Protein AF-A0A9N9PI71-F1 (afdb_monomer_lite)

Radius of gyration: 15.28 Å; chains: 1; bounding box: 36×16×44 Å

Structure (mmCIF, N/CA/C/O backbone):
data_AF-A0A9N9PI71-F1
#
_entry.id   AF-A0A9N9PI71-F1
#
loop_
_atom_site.group_PDB
_atom_site.id
_atom_site.type_symbol
_atom_site.label_atom_id
_atom_site.label_alt_id
_atom_site.label_comp_id
_atom_site.label_asym_id
_atom_site.label_entity_id
_atom_site.label_seq_id
_atom_site.pdbx_PDB_ins_code
_atom_site.Cartn_x
_atom_site.Cartn_y
_atom_site.Cartn_z
_atom_site.occupancy
_atom_site.B_iso_or_equiv
_atom_site.auth_seq_id
_atom_site.auth_comp_id
_atom_site.auth_asym_id
_atom_site.auth_atom_id
_atom_site.pdbx_PDB_model_num
ATOM 1 N N . MET A 1 1 ? 9.418 -6.566 18.093 1.00 56.25 1 MET A N 1
ATOM 2 C CA . MET A 1 1 ? 8.848 -6.489 16.729 1.00 56.25 1 MET A CA 1
ATOM 3 C C . MET A 1 1 ? 8.311 -5.086 16.528 1.00 56.25 1 MET A C 1
ATOM 5 O O . MET A 1 1 ? 7.470 -4.675 17.316 1.00 56.25 1 MET A O 1
ATOM 9 N N . GLN A 1 2 ? 8.833 -4.343 15.555 1.00 70.12 2 GLN A N 1
ATOM 10 C CA . GLN A 1 2 ? 8.321 -3.015 15.206 1.00 70.12 2 GLN A CA 1
ATOM 11 C C . GLN A 1 2 ? 7.240 -3.176 14.130 1.00 70.12 2 GLN A C 1
ATOM 13 O O . GLN A 1 2 ? 7.433 -3.945 13.191 1.00 70.12 2 GLN A O 1
ATOM 18 N N . ILE A 1 3 ? 6.098 -2.510 14.305 1.00 80.50 3 ILE A N 1
ATOM 19 C CA . ILE A 1 3 ? 4.995 -2.519 13.335 1.00 80.50 3 ILE A CA 1
ATOM 20 C C . ILE A 1 3 ? 5.250 -1.393 12.328 1.00 80.50 3 ILE A C 1
ATOM 22 O O . ILE A 1 3 ? 5.564 -0.273 12.729 1.00 80.50 3 ILE A O 1
ATOM 26 N N . TYR A 1 4 ? 5.128 -1.709 11.039 1.00 86.94 4 TYR A N 1
ATOM 27 C CA . TYR A 1 4 ? 5.207 -0.762 9.926 1.00 86.94 4 TYR A CA 1
ATOM 28 C C . TYR A 1 4 ? 3.881 -0.762 9.160 1.00 86.94 4 TYR A C 1
ATOM 30 O O . TYR A 1 4 ? 3.149 -1.753 9.182 1.00 86.94 4 TYR A O 1
ATOM 38 N N . GLY A 1 5 ? 3.595 0.333 8.466 1.00 88.50 5 GLY A N 1
ATOM 39 C CA . GLY A 1 5 ? 2.342 0.572 7.757 1.00 88.50 5 GLY A CA 1
ATOM 40 C C . GLY A 1 5 ? 1.471 1.609 8.459 1.00 88.50 5 GLY A C 1
ATOM 41 O O . GLY A 1 5 ? 1.964 2.441 9.220 1.00 88.50 5 GLY A O 1
ATOM 42 N N . LEU A 1 6 ? 0.173 1.571 8.170 1.00 91.31 6 LEU A N 1
ATOM 43 C CA . LEU A 1 6 ? -0.812 2.459 8.776 1.00 91.31 6 LEU A CA 1
ATOM 44 C C . LEU A 1 6 ? -1.303 1.865 10.097 1.00 91.31 6 LEU A C 1
ATOM 46 O O . LEU A 1 6 ? -1.709 0.702 10.142 1.00 91.31 6 LEU A O 1
ATOM 50 N N . VAL A 1 7 ? -1.278 2.653 11.166 1.00 92.75 7 VAL A N 1
ATOM 51 C CA . VAL A 1 7 ? -1.712 2.236 12.504 1.00 92.75 7 VAL A CA 1
ATOM 52 C C . VAL A 1 7 ? -2.578 3.304 13.154 1.00 92.75 7 VAL A C 1
ATOM 54 O O . VAL A 1 7 ? -2.431 4.481 12.862 1.00 92.75 7 VAL A O 1
ATOM 57 N N . PHE A 1 8 ? -3.458 2.915 14.066 1.00 91.50 8 PHE A N 1
ATOM 58 C CA . PHE A 1 8 ? -4.147 3.835 14.970 1.00 91.50 8 PHE A CA 1
ATOM 59 C C . PHE A 1 8 ? -3.909 3.417 16.419 1.00 91.50 8 PHE A C 1
ATOM 61 O O . PHE A 1 8 ? -3.634 2.246 16.711 1.00 91.50 8 PHE A O 1
ATOM 68 N N . ILE A 1 9 ? -4.009 4.367 17.345 1.00 87.62 9 ILE A N 1
ATOM 69 C CA . ILE A 1 9 ? -3.770 4.109 18.764 1.00 87.62 9 ILE A CA 1
ATOM 70 C C . ILE A 1 9 ? -5.100 3.896 19.480 1.00 87.62 9 ILE A C 1
ATOM 72 O O . ILE A 1 9 ? -5.857 4.835 19.687 1.00 87.62 9 ILE A O 1
ATOM 76 N N . ALA A 1 10 ? -5.350 2.667 19.937 1.00 86.56 10 ALA A N 1
ATOM 77 C CA . ALA A 1 10 ? -6.497 2.354 20.788 1.00 86.56 10 ALA A CA 1
ATOM 78 C C . ALA A 1 10 ? -6.008 1.813 22.128 1.00 86.56 10 ALA A C 1
ATOM 80 O O . ALA A 1 10 ? -5.220 0.866 22.175 1.00 86.56 10 ALA A O 1
ATOM 81 N N . LYS A 1 11 ? -6.477 2.401 23.238 1.00 87.19 11 LYS A N 1
ATOM 82 C CA . LYS A 1 11 ? -6.084 2.003 24.607 1.00 87.19 11 LYS A CA 1
ATOM 83 C C . LYS A 1 11 ? -4.557 1.942 24.794 1.00 87.19 11 LYS A C 1
ATOM 85 O O . LYS A 1 11 ? -4.037 1.011 25.408 1.00 87.19 11 LYS A O 1
ATOM 90 N N . ASN A 1 12 ? -3.849 2.931 24.242 1.00 84.75 12 ASN A N 1
ATOM 91 C CA . ASN A 1 12 ? -2.387 3.039 24.278 1.00 84.75 12 ASN A CA 1
ATOM 92 C C . ASN A 1 12 ? -1.645 1.872 23.593 1.00 84.75 12 ASN A C 1
ATOM 94 O O . ASN A 1 12 ? -0.509 1.552 23.947 1.00 84.75 12 ASN A O 1
ATOM 98 N N . ARG A 1 13 ? -2.294 1.207 22.629 1.00 87.31 13 ARG A N 1
ATOM 99 C CA . ARG A 1 13 ? -1.699 0.150 21.806 1.00 87.31 13 ARG A CA 1
ATOM 100 C C . ARG A 1 13 ? -1.842 0.486 20.321 1.00 87.31 13 ARG A C 1
ATOM 102 O O . ARG A 1 13 ? -2.917 0.936 19.923 1.00 87.31 13 ARG A O 1
ATOM 109 N N . PRO A 1 14 ? -0.801 0.246 19.507 1.00 88.44 14 PRO A N 1
ATOM 110 C CA . PRO A 1 14 ? -0.898 0.377 18.062 1.00 88.44 14 PRO A CA 1
ATOM 111 C C . PRO A 1 14 ? -1.733 -0.771 17.489 1.00 88.44 14 PRO A C 1
ATOM 113 O O . PRO A 1 14 ? -1.477 -1.941 17.780 1.00 88.44 14 PRO A O 1
ATOM 116 N N . ASN A 1 15 ? -2.719 -0.429 16.668 1.00 90.25 15 ASN A N 1
ATOM 117 C CA . ASN A 1 15 ? -3.560 -1.371 15.939 1.00 90.25 15 ASN A CA 1
ATOM 118 C C . ASN A 1 15 ? -3.395 -1.104 14.439 1.00 90.25 15 ASN A C 1
ATOM 120 O O . ASN A 1 15 ? -3.426 0.058 14.037 1.00 90.25 15 ASN A O 1
ATOM 124 N N . PRO A 1 16 ? -3.199 -2.137 13.606 1.00 90.75 16 PRO A N 1
ATOM 125 C CA . PRO A 1 16 ? -3.032 -1.950 12.171 1.00 90.75 16 PRO A CA 1
ATOM 126 C C . PRO A 1 16 ? -4.336 -1.473 11.523 1.00 90.75 16 PRO A C 1
ATOM 128 O O . PRO A 1 16 ? -5.411 -1.993 11.820 1.00 90.75 16 PRO A O 1
ATOM 131 N N . VAL A 1 17 ? -4.225 -0.518 10.601 1.00 91.75 17 VAL A N 1
ATOM 132 C CA . VAL A 1 17 ? -5.324 -0.093 9.730 1.00 91.75 17 VAL A CA 1
ATOM 133 C C . VAL A 1 17 ? -5.312 -0.984 8.483 1.00 91.75 17 VAL A C 1
ATOM 135 O O . VAL A 1 17 ? -4.295 -1.030 7.782 1.00 91.75 17 VAL A O 1
ATOM 138 N N . PRO A 1 18 ? -6.404 -1.708 8.178 1.00 91.38 18 PRO A N 1
ATOM 139 C CA . PRO A 1 18 ? -6.453 -2.579 7.014 1.00 91.38 18 PRO A CA 1
ATOM 140 C C . PRO A 1 18 ? -6.425 -1.759 5.720 1.00 91.38 18 PRO A C 1
ATOM 142 O O . PRO A 1 18 ? -7.231 -0.850 5.511 1.00 91.38 18 PRO A O 1
ATOM 145 N N . LEU A 1 19 ? -5.502 -2.112 4.827 1.00 92.62 19 LEU A N 1
ATOM 146 C CA . LEU A 1 19 ? -5.457 -1.560 3.477 1.00 92.62 19 LEU A CA 1
ATOM 147 C C . LEU A 1 19 ? -6.602 -2.149 2.650 1.00 92.62 19 LEU A C 1
ATOM 149 O O . LEU A 1 19 ? -6.893 -3.341 2.725 1.00 92.62 19 LEU A O 1
ATOM 153 N N . GLN A 1 20 ? -7.242 -1.304 1.849 1.00 95.00 20 GLN A N 1
ATOM 154 C CA . GLN A 1 20 ? -8.281 -1.721 0.907 1.00 95.00 20 GLN A CA 1
ATOM 155 C C . GLN A 1 20 ? -7.676 -2.309 -0.363 1.00 95.00 20 GLN A C 1
ATOM 157 O O . GLN A 1 20 ? -8.266 -3.196 -0.973 1.00 95.00 20 GLN A O 1
ATOM 162 N N . ASN A 1 21 ? -6.512 -1.798 -0.764 1.00 96.31 21 ASN A N 1
ATOM 163 C CA . ASN A 1 21 ? -5.780 -2.286 -1.917 1.00 96.31 21 ASN A CA 1
ATOM 164 C C . ASN A 1 21 ? -4.284 -2.002 -1.772 1.00 96.31 21 ASN A C 1
ATOM 166 O O . ASN A 1 21 ? -3.882 -1.021 -1.137 1.00 96.31 21 ASN A O 1
ATOM 170 N N . VAL A 1 22 ? -3.479 -2.843 -2.409 1.00 93.19 22 VAL A N 1
ATOM 171 C CA . VAL A 1 22 ? -2.047 -2.631 -2.605 1.00 93.19 22 VAL A CA 1
ATOM 172 C C . VAL A 1 22 ? -1.739 -2.956 -4.056 1.00 93.19 22 VAL A C 1
ATOM 174 O O . VAL A 1 22 ? -2.019 -4.063 -4.510 1.00 93.19 22 VAL A O 1
ATOM 177 N N . SER A 1 23 ? -1.152 -2.006 -4.775 1.00 95.81 23 SER A N 1
ATOM 178 C CA . SER A 1 23 ? -0.635 -2.230 -6.121 1.00 95.81 23 SER A CA 1
ATOM 179 C C . SER A 1 23 ? 0.830 -1.837 -6.194 1.00 95.81 23 SER A C 1
ATOM 181 O O . SER A 1 23 ? 1.280 -0.900 -5.531 1.00 95.81 23 SER A O 1
ATOM 183 N N . VAL A 1 24 ? 1.570 -2.577 -7.009 1.00 93.00 24 VAL A N 1
ATOM 184 C CA . VAL A 1 24 ? 2.973 -2.312 -7.300 1.00 93.00 24 VAL A CA 1
ATOM 185 C C . VAL A 1 24 ? 3.106 -2.235 -8.806 1.00 93.00 24 VAL A C 1
ATOM 187 O O . VAL A 1 24 ? 2.696 -3.155 -9.512 1.00 93.00 24 VAL A O 1
ATOM 190 N N . GLU A 1 25 ? 3.667 -1.135 -9.276 1.00 96.00 25 GLU A N 1
ATOM 191 C CA . GLU A 1 25 ? 4.099 -0.971 -10.653 1.00 96.00 25 GLU A CA 1
ATOM 192 C C . GLU A 1 25 ? 5.624 -0.988 -10.665 1.00 96.00 25 GLU A C 1
ATOM 194 O O . GLU A 1 25 ? 6.259 -0.293 -9.873 1.00 96.00 25 GLU A O 1
ATOM 199 N N . ALA A 1 26 ? 6.205 -1.818 -11.526 1.00 92.81 26 ALA A N 1
ATOM 200 C CA . ALA A 1 26 ? 7.645 -1.918 -11.691 1.00 92.81 26 ALA A CA 1
ATOM 201 C C . ALA A 1 26 ? 7.980 -1.802 -13.177 1.00 92.81 26 ALA A C 1
ATOM 203 O O . ALA A 1 26 ? 7.624 -2.682 -13.963 1.00 92.81 26 ALA A O 1
ATOM 204 N N . ASN A 1 27 ? 8.665 -0.724 -13.547 1.00 94.88 27 ASN A N 1
ATOM 205 C CA . ASN A 1 27 ? 9.193 -0.519 -14.888 1.00 94.88 27 ASN A CA 1
ATOM 206 C C . ASN A 1 27 ? 10.680 -0.856 -14.891 1.00 94.88 27 ASN A C 1
ATOM 208 O O . ASN A 1 27 ? 11.480 -0.207 -14.219 1.00 94.88 27 ASN A O 1
ATOM 212 N N . ILE A 1 28 ? 11.043 -1.892 -15.645 1.00 93.06 28 ILE A N 1
ATOM 213 C CA . ILE A 1 28 ? 12.428 -2.338 -15.797 1.00 93.06 28 ILE A CA 1
ATOM 214 C C . ILE A 1 28 ? 12.916 -1.903 -17.177 1.00 93.06 28 ILE A C 1
ATOM 216 O O . ILE A 1 28 ? 12.376 -2.346 -18.191 1.00 93.06 28 ILE A O 1
ATOM 220 N N . VAL A 1 29 ? 13.939 -1.051 -17.208 1.00 94.12 29 VAL A N 1
ATOM 221 C CA . VAL A 1 29 ? 14.594 -0.579 -18.435 1.00 94.12 29 VAL A CA 1
ATOM 222 C C . VAL A 1 29 ? 16.090 -0.848 -18.309 1.00 94.12 29 V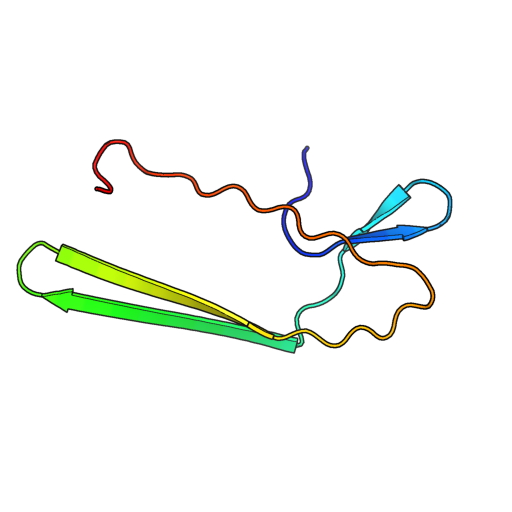AL A C 1
ATOM 224 O O . VAL A 1 29 ? 16.754 -0.292 -17.436 1.00 94.12 29 VAL A O 1
ATOM 227 N N . ASP A 1 30 ? 16.614 -1.727 -19.167 1.00 93.56 30 ASP A N 1
ATOM 228 C CA . ASP A 1 30 ? 17.980 -2.262 -19.112 1.00 93.56 30 ASP A CA 1
ATOM 229 C C . ASP A 1 30 ? 18.358 -2.806 -17.722 1.00 93.56 30 ASP A C 1
ATOM 231 O O . ASP A 1 30 ? 18.008 -3.934 -17.375 1.00 93.56 30 ASP A O 1
ATOM 235 N N . MET A 1 31 ? 19.078 -2.007 -16.929 1.00 89.75 31 MET A N 1
ATOM 236 C CA . MET A 1 31 ? 19.560 -2.352 -15.586 1.00 89.75 31 MET A CA 1
ATOM 23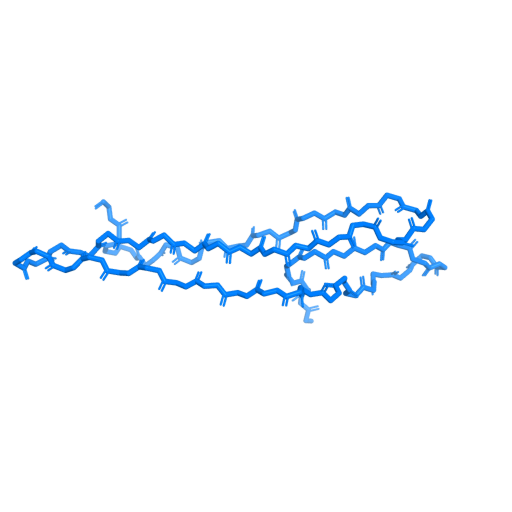7 C C . MET A 1 31 ? 18.905 -1.520 -14.472 1.00 89.75 31 MET A C 1
ATOM 239 O O . MET A 1 31 ? 19.316 -1.622 -13.319 1.00 89.75 31 MET A O 1
ATOM 243 N N . ILE A 1 32 ? 17.903 -0.696 -14.795 1.00 87.69 32 ILE A N 1
ATOM 244 C CA . ILE A 1 32 ? 17.207 0.178 -13.844 1.00 87.69 32 ILE A CA 1
ATOM 245 C C . ILE A 1 32 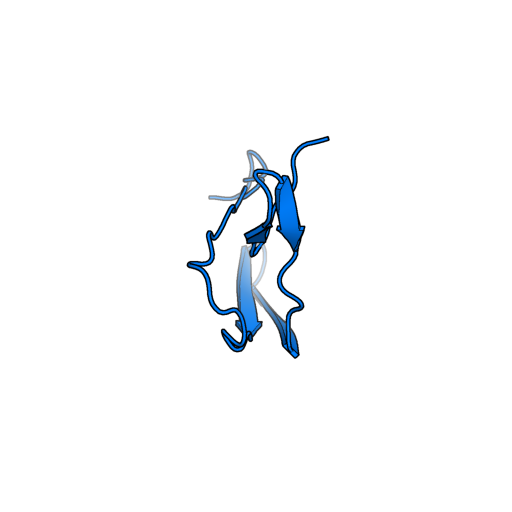? 15.793 -0.352 -13.610 1.00 87.69 32 ILE A C 1
ATOM 247 O O . ILE A 1 32 ? 15.080 -0.676 -14.559 1.00 87.69 32 ILE A O 1
ATOM 251 N N . ALA A 1 33 ? 15.384 -0.405 -12.342 1.00 89.19 33 ALA A N 1
ATOM 252 C CA . ALA A 1 33 ? 14.017 -0.703 -11.940 1.00 89.19 33 ALA A CA 1
ATOM 253 C C . ALA A 1 33 ? 13.400 0.521 -11.252 1.00 89.19 33 ALA A C 1
ATOM 255 O O . ALA A 1 33 ? 13.762 0.861 -10.126 1.00 89.19 33 ALA A O 1
ATOM 256 N N . GLU A 1 34 ? 12.444 1.163 -11.913 1.00 91.31 34 GLU A N 1
ATOM 257 C CA . GLU A 1 34 ? 11.571 2.153 -11.290 1.00 91.31 34 GLU A CA 1
ATOM 258 C C . GLU A 1 34 ? 10.402 1.414 -10.640 1.00 91.31 34 GLU A C 1
ATOM 260 O O . GLU A 1 34 ? 9.704 0.647 -11.300 1.00 91.31 34 GLU A O 1
ATOM 265 N N . THR A 1 35 ? 10.197 1.609 -9.338 1.00 89.00 35 THR A N 1
ATOM 266 C CA . THR A 1 35 ? 9.111 0.946 -8.606 1.00 89.00 35 THR A CA 1
ATOM 267 C C . THR A 1 35 ? 8.208 1.973 -7.943 1.00 89.00 35 THR A C 1
ATOM 269 O O . THR A 1 35 ? 8.656 2.758 -7.110 1.00 89.00 35 THR A O 1
ATOM 272 N N . THR A 1 36 ? 6.917 1.905 -8.255 1.00 92.12 36 THR A N 1
ATOM 273 C CA . THR A 1 36 ? 5.867 2.688 -7.605 1.00 92.12 36 THR A CA 1
ATOM 274 C C . THR A 1 36 ? 4.979 1.760 -6.784 1.00 92.12 36 THR A C 1
ATOM 276 O O . THR A 1 36 ? 4.373 0.828 -7.309 1.00 92.12 36 THR A O 1
ATOM 279 N N . VAL A 1 37 ? 4.883 2.017 -5.477 1.00 90.44 37 VAL A N 1
ATOM 280 C CA . VAL A 1 37 ? 3.978 1.294 -4.573 1.00 90.44 37 VAL A CA 1
ATOM 281 C C . VAL A 1 37 ? 2.810 2.203 -4.208 1.00 90.44 37 VAL A C 1
ATOM 283 O O . VAL A 1 37 ? 3.006 3.268 -3.623 1.00 90.44 37 VAL A O 1
ATOM 286 N N . CYS A 1 38 ? 1.587 1.768 -4.507 1.00 93.06 38 CYS A N 1
ATOM 287 C CA . CYS A 1 38 ? 0.364 2.470 -4.129 1.00 93.06 38 CYS A CA 1
ATOM 288 C C . CYS A 1 38 ? -0.418 1.652 -3.100 1.00 93.06 38 CYS A C 1
ATOM 290 O O . CYS A 1 38 ? -0.759 0.490 -3.324 1.00 93.06 38 CYS A O 1
ATOM 292 N N . GLN A 1 39 ? -0.733 2.277 -1.968 1.00 91.94 39 GLN A N 1
ATOM 293 C CA . GLN A 1 39 ? -1.510 1.674 -0.888 1.00 91.94 39 GLN A CA 1
ATOM 294 C C . GLN A 1 39 ? -2.778 2.492 -0.675 1.00 91.94 39 GLN A C 1
ATOM 296 O O . GLN A 1 39 ? -2.725 3.670 -0.321 1.00 91.94 39 GLN A O 1
ATOM 301 N N . THR A 1 40 ? -3.929 1.869 -0.905 1.00 94.31 40 THR A N 1
ATOM 302 C CA . THR A 1 40 ? -5.232 2.509 -0.729 1.00 94.31 40 THR A CA 1
ATOM 303 C C . THR A 1 40 ? -5.791 2.146 0.634 1.00 94.31 40 THR A C 1
ATOM 305 O O . THR A 1 40 ? -5.867 0.971 0.992 1.00 94.31 40 THR A O 1
ATOM 308 N N . TYR A 1 41 ? -6.232 3.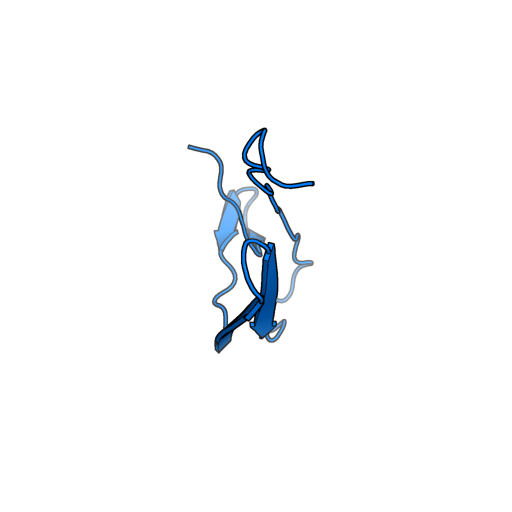151 1.383 1.00 93.00 41 TYR A N 1
ATOM 309 C CA . TYR A 1 41 ? -6.914 2.968 2.656 1.00 93.00 41 TYR A CA 1
ATOM 310 C C . TYR A 1 41 ? -8.087 3.941 2.767 1.00 93.00 41 TYR A C 1
ATOM 312 O O . TYR A 1 41 ? -8.140 4.965 2.083 1.00 93.00 41 TYR A O 1
ATOM 320 N N . LYS A 1 42 ? -9.009 3.636 3.678 1.00 90.69 42 LYS A N 1
ATOM 321 C CA . LYS A 1 42 ? -10.065 4.555 4.094 1.00 90.69 42 LYS A CA 1
ATOM 322 C C . LYS A 1 42 ? -9.972 4.719 5.600 1.00 90.69 42 LYS A C 1
ATOM 324 O O . LYS A 1 42 ? -10.062 3.724 6.314 1.00 90.69 42 LYS A O 1
ATOM 329 N N . ASN A 1 43 ? -9.811 5.952 6.078 1.00 88.75 43 ASN A N 1
ATOM 330 C CA . ASN A 1 43 ? -9.897 6.202 7.511 1.00 88.75 43 ASN A CA 1
ATOM 331 C C . ASN A 1 43 ? -11.357 6.040 7.959 1.00 88.75 43 ASN A C 1
ATOM 333 O O . ASN A 1 43 ? -12.202 6.887 7.667 1.00 88.75 43 ASN A O 1
ATOM 337 N N . VAL A 1 44 ? -11.651 4.913 8.599 1.00 87.94 44 VAL A N 1
ATOM 338 C CA . VAL A 1 44 ? -12.939 4.624 9.248 1.00 87.94 44 VAL A CA 1
ATOM 339 C C . VAL A 1 44 ? -12.820 4.646 10.772 1.00 87.94 44 VAL A C 1
ATOM 341 O O . VAL A 1 44 ? -13.817 4.446 11.466 1.00 87.94 44 VAL A O 1
ATOM 344 N N . GLU A 1 45 ? -11.610 4.886 11.279 1.00 85.56 45 GLU A N 1
ATOM 345 C CA . GLU A 1 45 ? -11.322 4.951 12.701 1.00 85.56 45 GLU A CA 1
ATOM 346 C C . GLU A 1 45 ? -11.785 6.292 13.273 1.00 85.56 45 GLU A C 1
ATOM 348 O O . GLU A 1 45 ? -11.859 7.309 12.580 1.00 85.56 45 GLU A O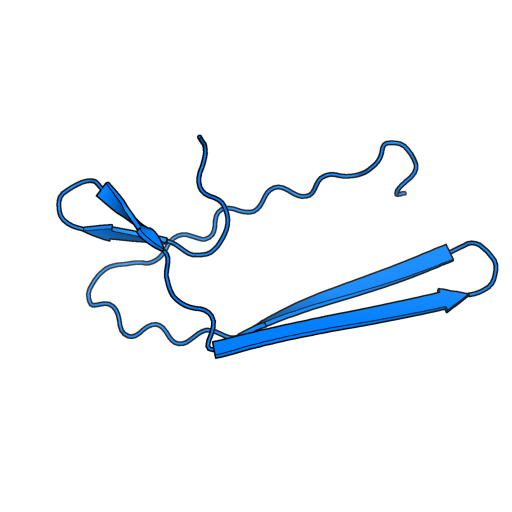 1
ATOM 353 N N . LYS A 1 46 ? -12.121 6.292 14.565 1.00 85.50 46 LYS A N 1
ATOM 354 C CA . LYS A 1 46 ? -12.497 7.524 15.277 1.00 85.50 46 LYS A CA 1
ATOM 355 C C . LYS A 1 46 ? -11.283 8.378 15.632 1.00 85.50 46 LYS A C 1
ATOM 357 O O . LYS A 1 46 ? -11.409 9.591 15.765 1.00 85.50 46 LYS A O 1
ATOM 362 N N . ASP A 1 47 ? -10.143 7.720 15.796 1.00 85.00 47 ASP A N 1
ATOM 363 C CA . ASP A 1 47 ? -8.891 8.315 16.232 1.00 85.00 47 ASP A CA 1
ATOM 364 C C . ASP A 1 47 ? -7.967 8.576 15.034 1.00 85.00 47 ASP A C 1
ATOM 366 O O . ASP A 1 47 ? -8.150 8.036 13.939 1.00 85.00 47 ASP A O 1
ATOM 370 N N . ALA A 1 48 ? -6.963 9.431 15.236 1.00 88.56 48 ALA A N 1
ATOM 371 C CA . ALA A 1 48 ? -5.961 9.705 14.216 1.00 88.56 48 ALA A CA 1
ATOM 372 C C . ALA A 1 48 ? -5.158 8.440 13.873 1.00 88.56 48 ALA A C 1
ATOM 374 O O . ALA A 1 48 ? -4.833 7.629 14.744 1.00 88.56 48 ALA A O 1
ATOM 375 N N . ILE A 1 49 ? -4.816 8.308 12.592 1.00 92.00 49 ILE A N 1
ATOM 376 C CA . ILE A 1 49 ? -3.937 7.252 12.096 1.00 92.00 49 ILE A CA 1
ATOM 377 C C . ILE A 1 49 ? -2.521 7.800 11.897 1.00 92.00 49 ILE A C 1
ATOM 379 O O . ILE A 1 49 ? -2.332 8.961 11.533 1.00 92.00 49 ILE A O 1
ATOM 383 N N . GLU A 1 50 ? -1.530 6.942 12.077 1.00 91.38 50 GLU A N 1
ATOM 384 C CA . GLU A 1 50 ? -0.115 7.201 11.854 1.00 91.38 50 GLU A CA 1
ATOM 385 C C . GLU A 1 50 ? 0.405 6.294 10.741 1.00 91.38 50 GLU A C 1
ATOM 387 O O . GLU A 1 50 ? 0.024 5.127 10.636 1.00 91.38 50 GLU A O 1
ATOM 392 N N . ALA A 1 51 ? 1.299 6.828 9.913 1.00 89.81 51 ALA A N 1
ATOM 393 C CA . ALA A 1 51 ? 1.949 6.088 8.845 1.00 89.81 51 ALA A CA 1
ATOM 394 C C . ALA A 1 51 ? 3.424 5.864 9.189 1.00 89.81 51 ALA A C 1
ATOM 396 O O . ALA A 1 51 ? 4.204 6.813 9.265 1.00 89.81 51 ALA A O 1
ATOM 397 N N . ILE A 1 52 ? 3.808 4.605 9.391 1.00 89.88 52 ILE A N 1
ATOM 398 C CA . ILE A 1 52 ? 5.160 4.218 9.798 1.00 89.88 52 ILE A CA 1
ATOM 399 C C . ILE A 1 52 ? 5.810 3.451 8.649 1.00 89.88 52 ILE A C 1
ATOM 401 O O . ILE A 1 52 ? 5.642 2.238 8.522 1.00 89.88 52 ILE A O 1
ATOM 405 N N . TYR A 1 53 ? 6.577 4.147 7.814 1.00 84.88 53 TYR A N 1
ATOM 406 C CA . TYR A 1 53 ? 7.302 3.521 6.711 1.00 84.88 53 TYR A CA 1
ATOM 407 C C . TYR A 1 53 ? 8.781 3.368 7.031 1.00 84.88 53 TYR A C 1
ATOM 409 O O . TYR A 1 53 ? 9.441 4.289 7.509 1.00 84.88 53 TYR A O 1
ATOM 417 N N . LYS A 1 54 ? 9.308 2.186 6.719 1.00 82.25 54 LYS A N 1
ATOM 418 C CA . LYS A 1 54 ? 10.739 1.950 6.596 1.00 82.25 54 LYS A CA 1
ATOM 419 C C . LYS A 1 54 ? 10.990 1.549 5.157 1.00 82.25 54 LYS A C 1
ATOM 421 O O . LYS A 1 54 ? 10.511 0.505 4.730 1.00 82.25 54 LYS A O 1
ATOM 426 N N . PHE A 1 55 ? 11.735 2.373 4.437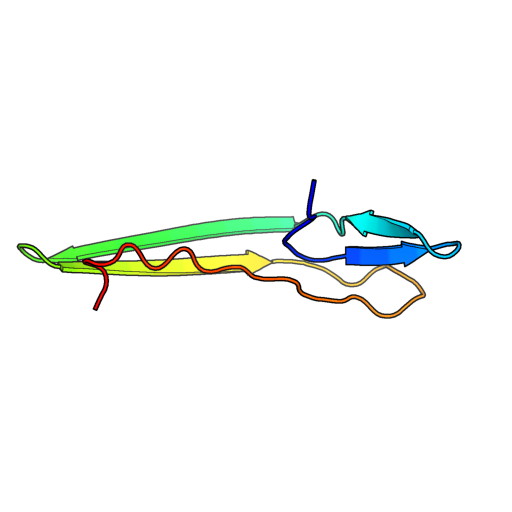 1.00 75.44 55 PHE A N 1
ATOM 427 C CA . PHE A 1 55 ? 12.238 2.022 3.119 1.00 75.44 55 PHE A CA 1
ATOM 428 C C . PHE A 1 55 ? 13.578 1.317 3.323 1.00 75.44 55 PHE A C 1
ATOM 430 O O . PHE A 1 55 ? 14.546 1.975 3.713 1.00 75.44 55 PHE A O 1
ATOM 437 N N . PRO A 1 56 ? 13.663 -0.015 3.151 1.00 65.19 56 PRO A N 1
ATOM 438 C CA . PRO A 1 56 ? 14.953 -0.658 3.021 1.00 65.19 56 PRO A CA 1
ATOM 439 C C . PRO A 1 56 ? 15.518 -0.228 1.668 1.00 65.19 56 PRO A C 1
ATOM 441 O O . PRO A 1 56 ? 15.272 -0.865 0.649 1.00 65.19 56 PRO A O 1
ATOM 444 N N . LEU A 1 57 ? 16.236 0.891 1.643 1.00 64.25 57 LEU A N 1
ATOM 445 C CA . LEU A 1 57 ? 17.154 1.152 0.547 1.00 64.25 57 LEU A CA 1
ATOM 446 C C . LEU A 1 57 ? 18.184 0.027 0.605 1.00 64.25 57 LEU A C 1
ATOM 448 O O . LEU A 1 57 ? 18.944 -0.083 1.569 1.00 64.25 57 LEU A O 1
ATOM 452 N N . HIS A 1 58 ? 18.159 -0.861 -0.386 1.00 65.69 58 HIS A N 1
ATOM 453 C CA . HIS A 1 58 ? 19.331 -1.680 -0.648 1.00 65.69 58 HIS A CA 1
ATOM 454 C C . HIS A 1 58 ? 20.485 -0.704 -0.901 1.00 65.69 58 HIS A C 1
ATOM 456 O O . HIS A 1 58 ? 20.269 0.300 -1.568 1.00 65.69 58 HIS A O 1
ATOM 462 N N . GLU A 1 59 ? 21.701 -0.973 -0.421 1.00 61.91 59 GLU A N 1
ATOM 463 C CA . GLU A 1 59 ? 22.843 -0.061 -0.655 1.00 61.91 59 GLU A CA 1
ATOM 464 C C . GLU A 1 59 ? 23.093 0.246 -2.147 1.00 61.91 59 GLU A C 1
ATOM 466 O O . GLU A 1 59 ? 23.734 1.236 -2.473 1.00 61.91 59 GLU A O 1
ATOM 471 N N . ALA A 1 60 ? 22.566 -0.590 -3.048 1.00 63.03 60 ALA A N 1
ATOM 472 C CA . ALA A 1 60 ? 22.654 -0.442 -4.495 1.00 63.03 60 ALA A CA 1
ATOM 473 C C . ALA A 1 60 ? 21.451 0.289 -5.130 1.00 63.03 60 ALA A C 1
ATOM 475 O O . ALA A 1 60 ? 21.433 0.468 -6.342 1.00 63.03 60 ALA A O 1
ATOM 476 N N . ALA A 1 61 ? 20.436 0.671 -4.349 1.00 60.59 61 ALA A N 1
ATOM 477 C CA . ALA A 1 61 ? 19.306 1.465 -4.818 1.00 60.59 61 ALA A CA 1
ATOM 478 C C . ALA A 1 61 ? 19.688 2.953 -4.756 1.00 60.59 61 ALA A C 1
ATOM 480 O O . ALA A 1 61 ? 19.819 3.507 -3.662 1.00 60.59 61 ALA A O 1
ATOM 481 N N . ALA A 1 62 ? 19.898 3.574 -5.918 1.00 58.38 62 ALA A N 1
ATOM 482 C CA . ALA A 1 62 ? 20.242 4.985 -6.088 1.00 58.38 62 ALA A CA 1
ATOM 483 C C . ALA A 1 62 ? 19.578 5.546 -7.348 1.00 58.38 62 ALA A C 1
ATOM 485 O O . ALA A 1 62 ? 19.540 4.806 -8.358 1.00 58.38 62 ALA A O 1
#

pLDDT: mean 86.01, std 10.35, range [56.25, 96.31]

Sequence (62 aa):
MQIYGLVFIAKNRPNPVPLQNVSVEANIVDMIAETTVCQTYKNVEKDAIEAIYKFPLHEAAA

Secondary structure (DSSP, 8-state):
----EEEEEETTEEEEPPPSEEEEEEEEETTEEEEEEEEE-----SSPEEEE------TT--

Organism: NCBI:txid1433469

Foldseek 3Di:
DDDAAKWFADPNDTDHFDWPDWDWDWDDDPPDIDIDIDTHGDPPDPTDMDHGDDDPPDPPND

InterPro domains:
  IPR013694 VIT domain [PF08487] (19-62)
  IPR013694 VIT domain [PS51468] (3-62)